Protein AF-M4YQH1-F1 (afdb_monomer)

Sequence (167 aa):
MLPDDARSCTECGHLISRKLRDDLLQEQPAEETEVRTGRTAEASIYQIFLTVSVAVCGIGLMSLFFFWIPDTTGFALLVDDSLHGPGSDLLRFAPVTVSLASAVAGTVIVSGRYRFLIIPMGLTMTVMAFFFLIELRNHYSVDPSFGAYAAFAAGIIVCLLGLSRKV

Structure (mmCIF, N/CA/C/O backbone):
data_AF-M4YQH1-F1
#
_entry.id   AF-M4YQH1-F1
#
loop_
_atom_site.group_PDB
_atom_site.id
_atom_site.type_symbol
_atom_site.label_atom_id
_atom_site.label_alt_id
_atom_site.label_comp_id
_atom_site.label_asym_id
_atom_site.label_entity_id
_atom_site.label_seq_id
_atom_site.pdbx_PDB_ins_code
_atom_site.Cartn_x
_atom_site.Cartn_y
_atom_site.Cartn_z
_atom_site.occupancy
_atom_site.B_iso_or_equiv
_atom_site.auth_seq_id
_atom_site.auth_comp_id
_atom_site.auth_asym_id
_atom_site.auth_atom_id
_atom_site.pdbx_PDB_model_num
ATOM 1 N N . MET A 1 1 ? -36.276 13.780 26.667 1.00 49.31 1 MET A N 1
ATOM 2 C CA . MET A 1 1 ? -35.662 14.696 27.649 1.00 49.31 1 MET A CA 1
ATOM 3 C C . MET A 1 1 ? -36.789 15.514 28.242 1.00 49.31 1 MET A C 1
ATOM 5 O O . MET A 1 1 ? -37.457 16.207 27.484 1.00 49.31 1 MET A O 1
ATOM 9 N N . LEU A 1 2 ? -37.088 15.336 29.531 1.00 51.88 2 LEU A N 1
ATOM 10 C CA . LEU A 1 2 ? -38.065 16.190 30.208 1.00 5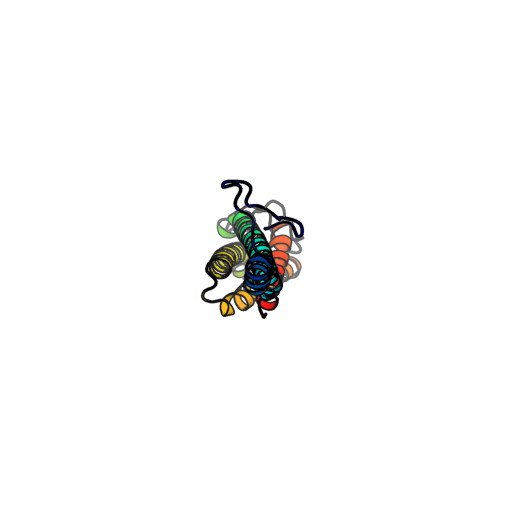1.88 2 LEU A CA 1
ATOM 11 C C . LEU A 1 2 ? -37.387 17.547 30.465 1.00 51.88 2 LEU A C 1
ATOM 13 O O . LEU A 1 2 ? -36.283 17.544 30.997 1.00 51.88 2 LEU A O 1
ATOM 17 N N . PRO A 1 3 ? -37.983 18.685 30.077 1.00 58.44 3 PRO A N 1
ATOM 18 C CA . PRO A 1 3 ? -37.454 19.990 30.456 1.00 58.44 3 PRO A CA 1
ATOM 19 C C . PRO A 1 3 ? -37.617 20.204 31.969 1.00 58.44 3 PRO A C 1
ATOM 21 O O . PRO A 1 3 ? -38.633 19.796 32.539 1.00 58.44 3 PRO A O 1
ATOM 24 N N . ASP A 1 4 ? -36.647 20.872 32.598 1.00 56.56 4 ASP A N 1
ATOM 25 C CA . ASP A 1 4 ? -36.518 21.014 34.063 1.00 56.56 4 ASP A CA 1
ATOM 26 C C . ASP A 1 4 ? -37.765 21.616 34.757 1.00 56.56 4 ASP A C 1
ATOM 28 O O . ASP A 1 4 ? -38.024 21.388 35.944 1.00 56.56 4 ASP A O 1
ATOM 32 N N . ASP A 1 5 ? -38.628 22.295 33.994 1.00 60.16 5 ASP A N 1
ATOM 33 C CA . ASP A 1 5 ? -39.851 22.943 34.473 1.00 60.16 5 ASP A CA 1
ATOM 34 C C . ASP A 1 5 ? -41.164 22.194 34.169 1.00 60.16 5 ASP A C 1
ATOM 36 O O . ASP A 1 5 ? -42.244 22.691 34.501 1.00 60.16 5 ASP A O 1
ATOM 40 N N . ALA A 1 6 ? -41.130 20.981 33.607 1.00 60.69 6 ALA A N 1
ATOM 41 C CA . ALA A 1 6 ? -42.334 20.249 33.189 1.00 60.69 6 ALA A CA 1
ATOM 42 C C . ALA A 1 6 ? -43.245 19.845 34.372 1.00 60.69 6 ALA A C 1
ATOM 44 O O . ALA A 1 6 ? -43.041 18.824 35.032 1.00 60.69 6 ALA A O 1
ATOM 45 N N . ARG A 1 7 ? -44.254 20.668 34.698 1.00 61.62 7 ARG A N 1
ATOM 46 C CA . ARG A 1 7 ? -45.225 20.422 35.794 1.00 61.62 7 ARG A CA 1
ATOM 47 C C . ARG A 1 7 ? -46.365 19.484 35.402 1.00 61.62 7 ARG A C 1
ATOM 49 O O . ARG A 1 7 ? -46.983 18.883 36.278 1.00 61.62 7 ARG A O 1
ATOM 56 N N . SER A 1 8 ? -46.628 19.341 34.112 1.00 68.25 8 SER A N 1
ATOM 57 C CA . SER A 1 8 ? -47.684 18.485 33.584 1.00 68.25 8 SER A CA 1
ATOM 58 C C . SER A 1 8 ? -47.199 17.740 32.349 1.00 68.25 8 SER A C 1
ATOM 60 O O . SER A 1 8 ? -46.415 18.272 31.562 1.00 68.25 8 SER A O 1
ATOM 62 N N . CYS A 1 9 ? -47.674 16.510 32.172 1.00 65.12 9 CYS A N 1
ATOM 63 C CA . CYS A 1 9 ? -47.456 15.767 30.937 1.00 65.12 9 CYS A CA 1
ATOM 64 C C . CYS A 1 9 ? -48.191 16.463 29.782 1.00 65.12 9 CYS A C 1
ATOM 66 O O . CYS A 1 9 ? -49.372 16.786 29.904 1.00 65.12 9 CYS A O 1
ATOM 68 N N . THR A 1 10 ? -47.507 16.692 28.663 1.00 63.31 10 THR A N 1
ATOM 69 C CA . THR A 1 10 ? -48.069 17.386 27.493 1.00 63.31 10 THR A CA 1
ATOM 70 C C . THR A 1 10 ? -49.092 16.549 26.728 1.00 63.31 10 THR A C 1
ATOM 72 O O . THR A 1 10 ? -49.939 17.120 26.053 1.00 63.31 10 THR A O 1
ATOM 75 N N . GLU A 1 11 ? -49.045 15.219 26.844 1.00 67.69 11 GLU A N 1
ATOM 76 C CA . GLU A 1 11 ? -49.972 14.321 26.138 1.00 67.69 11 GLU A CA 1
ATOM 77 C C . GLU A 1 11 ? -51.245 14.023 26.934 1.00 67.69 11 GLU A C 1
ATOM 79 O O . GLU A 1 11 ? -52.326 13.940 26.357 1.00 67.69 11 GLU A O 1
ATOM 84 N N . CYS A 1 12 ? -51.144 13.881 28.259 1.00 74.12 12 CYS A N 1
ATOM 85 C CA . CYS A 1 12 ? -52.279 13.486 29.100 1.00 74.12 12 CYS A CA 1
ATOM 86 C C . CYS A 1 12 ? -52.703 14.538 30.136 1.00 74.12 12 CYS A C 1
ATOM 88 O O . CYS A 1 12 ? -53.640 14.303 30.895 1.00 74.12 12 CYS A O 1
ATOM 90 N N . GLY A 1 13 ? -52.024 15.689 30.206 1.00 67.94 13 GLY A N 1
ATOM 91 C CA . GLY A 1 13 ? -52.360 16.791 31.117 1.00 67.94 13 GLY A CA 1
ATOM 92 C C . GLY A 1 13 ? -52.170 16.475 32.604 1.00 67.94 13 GLY A C 1
ATOM 93 O O . GLY A 1 13 ? -52.497 17.301 33.456 1.00 67.94 13 GLY A O 1
ATOM 94 N N . HIS A 1 14 ? -51.652 15.292 32.942 1.00 75.31 14 HIS A N 1
ATOM 95 C CA . HIS A 1 14 ? -51.531 14.855 34.325 1.00 75.31 14 HIS A CA 1
ATOM 96 C C . HIS A 1 14 ? -50.406 15.609 35.043 1.00 75.31 14 HIS A C 1
ATOM 98 O O . HIS A 1 14 ? -49.304 15.756 34.507 1.00 75.31 14 HIS A O 1
ATOM 104 N N . LEU A 1 15 ? -50.698 16.102 36.251 1.00 70.50 15 LEU A N 1
ATOM 105 C CA . LEU A 1 15 ? -49.744 16.816 37.099 1.00 70.50 15 LEU A CA 1
ATOM 106 C C . LEU A 1 15 ? -48.697 15.835 37.624 1.00 70.50 15 LEU A C 1
ATOM 108 O O . LEU A 1 15 ? -49.013 14.893 38.349 1.00 70.50 15 LEU A O 1
ATOM 112 N N . ILE A 1 16 ? -47.440 16.072 37.262 1.00 72.88 16 ILE A N 1
ATOM 113 C CA . ILE A 1 16 ? -46.325 15.243 37.708 1.00 72.88 16 ILE A CA 1
ATOM 114 C C . ILE A 1 16 ? -46.000 15.671 39.139 1.00 72.88 16 ILE A C 1
ATOM 116 O O . ILE A 1 16 ? -45.641 16.825 39.390 1.00 72.88 16 ILE A O 1
ATOM 120 N N . SER A 1 17 ? -46.166 14.754 40.096 1.00 73.25 17 SER A N 1
ATOM 121 C CA . SER A 1 17 ? -45.818 15.032 41.490 1.00 73.25 17 SER A CA 1
ATOM 122 C C . SER A 1 17 ? -44.315 15.313 41.609 1.00 73.25 17 SER A C 1
ATOM 124 O O . SER A 1 17 ? -43.514 14.707 40.898 1.00 73.25 17 SER A O 1
ATOM 126 N N . ARG A 1 18 ? -43.917 16.222 42.514 1.00 69.50 18 ARG A N 1
ATOM 127 C CA . ARG A 1 18 ? -42.491 16.548 42.729 1.00 69.50 18 ARG A CA 1
ATOM 128 C C . ARG A 1 18 ? -41.654 15.299 42.999 1.00 69.50 18 ARG A C 1
ATOM 130 O O . ARG A 1 18 ? -40.597 15.155 42.415 1.00 69.50 18 ARG A O 1
ATOM 137 N N . LYS A 1 19 ? -42.193 14.362 43.782 1.00 70.94 19 LYS A N 1
ATOM 138 C CA . LYS A 1 19 ? -41.522 13.106 44.116 1.00 70.94 19 LYS A CA 1
ATOM 139 C C . LYS A 1 19 ? -41.268 12.230 42.884 1.00 70.94 19 LYS A C 1
ATOM 141 O O . LYS A 1 19 ? -40.156 11.776 42.693 1.00 70.94 19 LYS A O 1
ATOM 146 N N . LEU A 1 20 ? -42.263 12.087 42.003 1.00 68.44 20 LEU A N 1
ATOM 147 C CA . LEU A 1 20 ? -42.113 11.334 40.752 1.00 68.44 20 LEU A CA 1
ATOM 148 C C . LEU A 1 20 ? -41.131 12.011 39.783 1.00 68.44 20 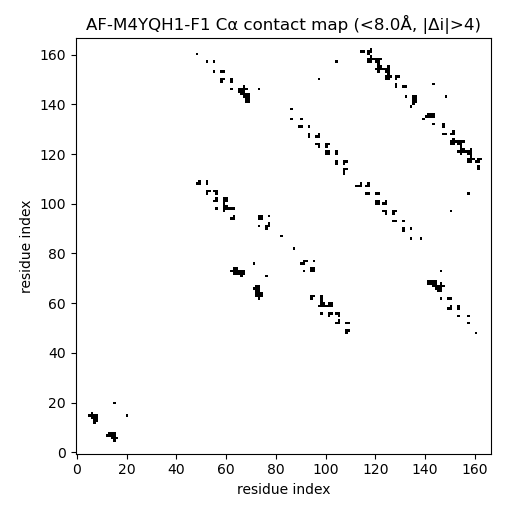LEU A C 1
ATOM 150 O O . LEU A 1 20 ? -40.439 11.333 39.036 1.00 68.44 20 LEU A O 1
ATOM 154 N N . ARG A 1 21 ? -41.068 13.348 39.781 1.00 66.94 21 ARG A N 1
ATOM 155 C CA . ARG A 1 21 ? -40.078 14.095 38.996 1.00 66.94 21 ARG A CA 1
ATOM 156 C C . ARG A 1 21 ? -38.663 13.844 39.513 1.00 66.94 21 ARG A C 1
ATOM 158 O O . ARG A 1 21 ? -37.780 13.593 38.703 1.00 66.94 21 ARG A O 1
ATOM 165 N N . ASP A 1 22 ? -38.472 13.928 40.824 1.00 66.94 22 ASP A N 1
ATOM 166 C CA . ASP A 1 22 ? -37.173 13.712 41.456 1.00 66.94 22 ASP A CA 1
ATOM 167 C C . ASP A 1 22 ? -36.715 12.258 41.246 1.00 66.94 22 ASP A C 1
ATOM 169 O O . ASP A 1 22 ? -35.577 12.044 40.841 1.00 66.94 22 ASP A O 1
ATOM 173 N N . ASP A 1 23 ? -37.626 11.285 41.375 1.00 69.62 23 ASP A N 1
ATOM 174 C CA . ASP A 1 23 ? -37.360 9.867 41.095 1.00 69.62 23 ASP A CA 1
ATOM 175 C C . ASP A 1 23 ? -36.988 9.641 39.613 1.00 69.62 23 ASP A C 1
ATOM 177 O O . ASP A 1 23 ? -36.006 8.967 39.322 1.00 69.62 23 ASP A O 1
ATOM 181 N N . LEU A 1 24 ? -37.698 10.264 38.659 1.00 64.56 24 LE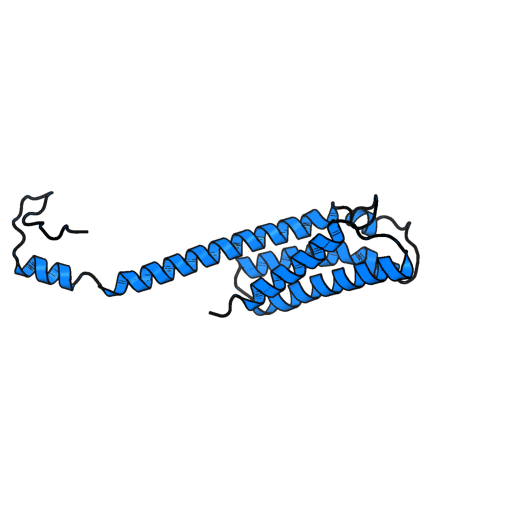U A N 1
ATOM 182 C CA . LEU A 1 24 ? -37.394 10.153 37.222 1.00 64.56 24 LEU A CA 1
ATOM 183 C C . LEU A 1 24 ? -36.086 10.846 36.823 1.00 64.56 24 LEU A C 1
ATOM 185 O O . LEU A 1 24 ? -35.406 10.371 35.918 1.00 64.56 24 LEU A O 1
ATOM 189 N N . LEU A 1 25 ? -35.741 11.969 37.460 1.00 62.25 25 LEU A N 1
ATOM 190 C CA . LEU A 1 25 ? -34.453 12.649 37.276 1.00 62.25 25 LEU A CA 1
ATOM 191 C C . LEU A 1 25 ? -33.304 11.824 37.861 1.00 62.25 25 LEU A C 1
ATOM 193 O O . LEU A 1 25 ? -32.211 11.823 37.303 1.00 62.25 25 LEU A O 1
ATOM 197 N N . GLN A 1 26 ? -33.560 11.109 38.956 1.00 59.47 26 GLN A N 1
ATOM 198 C CA . GLN A 1 26 ? -32.596 10.232 39.613 1.00 59.47 26 GLN A CA 1
ATOM 199 C C . GLN A 1 26 ? -32.431 8.886 38.883 1.00 59.47 26 GLN A C 1
ATOM 201 O O . GLN A 1 26 ? -31.340 8.320 38.895 1.00 59.47 26 GLN A O 1
ATOM 206 N N . GLU A 1 27 ? -33.475 8.401 38.203 1.00 57.81 27 GLU A N 1
ATOM 207 C CA . GLU A 1 27 ? -33.441 7.233 37.309 1.00 57.81 27 GLU A CA 1
ATOM 208 C C . GLU A 1 27 ? -32.863 7.539 35.921 1.00 57.81 27 GLU A C 1
ATOM 210 O O . GLU A 1 27 ? -32.556 6.606 35.176 1.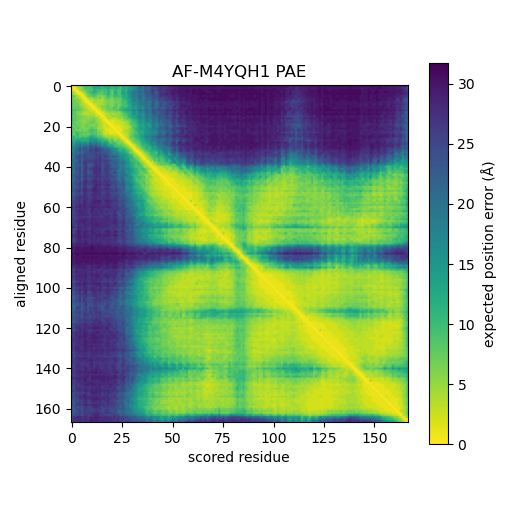00 57.81 27 GLU A O 1
ATOM 215 N N . GLN A 1 28 ? -32.675 8.812 35.548 1.00 55.31 28 GLN A N 1
ATOM 216 C CA . GLN A 1 28 ? -31.898 9.131 34.351 1.00 55.31 28 GLN A CA 1
ATOM 217 C C . GLN A 1 28 ? -30.423 8.822 34.645 1.00 55.31 28 GLN A C 1
ATOM 219 O O . GLN A 1 28 ? -29.830 9.468 35.511 1.00 55.31 28 GLN A O 1
ATOM 224 N N . PRO A 1 29 ? -29.797 7.854 33.954 1.00 48.97 29 PRO A N 1
ATOM 225 C CA . PRO A 1 29 ? -28.415 7.498 34.227 1.00 48.97 29 PRO A CA 1
ATOM 226 C C . PRO A 1 29 ? -27.510 8.686 33.883 1.00 48.97 29 PRO A C 1
ATOM 228 O O . PRO A 1 29 ? -27.240 8.964 32.716 1.00 48.97 29 PRO A O 1
ATOM 231 N N . ALA A 1 30 ? -27.000 9.377 34.905 1.00 52.69 30 ALA A N 1
ATOM 232 C CA . ALA A 1 30 ? -25.986 10.423 34.746 1.00 52.69 30 ALA A CA 1
ATOM 233 C C . ALA A 1 30 ? -24.714 9.896 34.037 1.00 52.69 30 ALA A C 1
ATOM 235 O O . ALA A 1 30 ? -23.984 10.660 33.404 1.00 52.69 30 ALA A O 1
ATOM 236 N N . GLU A 1 31 ? -24.495 8.576 34.071 1.00 47.94 31 GLU A N 1
ATOM 237 C CA . GLU A 1 31 ? -23.392 7.857 33.420 1.00 47.94 31 GLU A CA 1
ATOM 238 C C . GLU A 1 31 ? -23.554 7.654 31.901 1.00 47.94 31 GLU A C 1
ATOM 240 O O . GLU A 1 31 ? -22.584 7.308 31.222 1.00 47.94 31 GLU A O 1
ATOM 245 N N . GLU A 1 32 ? -24.729 7.894 31.305 1.00 48.19 32 GLU A N 1
ATOM 246 C CA . GLU A 1 32 ? -24.894 7.676 29.859 1.00 48.19 32 GLU A CA 1
ATOM 247 C C . GLU A 1 32 ? -24.123 8.689 29.002 1.00 48.19 32 GLU A C 1
ATOM 249 O O . GLU A 1 32 ? -23.838 8.412 27.837 1.00 48.19 32 GLU A O 1
ATOM 254 N N . THR A 1 33 ? -23.740 9.844 29.545 1.00 47.81 33 THR A N 1
ATOM 255 C CA . THR A 1 33 ? -23.080 10.896 28.758 1.00 47.81 33 THR A CA 1
ATOM 256 C C . THR A 1 33 ? -21.623 10.553 28.428 1.00 47.81 33 THR A C 1
ATOM 258 O O . THR A 1 33 ? -21.195 10.785 27.297 1.00 47.81 33 THR A O 1
ATOM 261 N N . GLU A 1 34 ? -20.877 9.928 29.346 1.00 48.22 34 GLU A N 1
ATOM 262 C CA . GLU A 1 34 ? -19.509 9.438 29.085 1.00 48.22 34 GLU A CA 1
ATOM 263 C C . GLU A 1 34 ? -19.511 8.178 28.214 1.00 48.22 34 GLU A C 1
ATOM 265 O O . GLU A 1 34 ? -18.749 8.081 27.256 1.00 48.22 34 GLU A O 1
ATOM 270 N N . VAL A 1 35 ? -20.430 7.237 28.457 1.00 49.88 35 VAL A N 1
ATOM 271 C CA . VAL A 1 35 ? -20.525 6.005 27.654 1.00 49.88 35 VAL A CA 1
ATOM 272 C C . VAL A 1 35 ? -20.977 6.308 26.220 1.00 49.88 35 VAL A C 1
ATOM 274 O O . VAL A 1 35 ? -20.526 5.667 25.267 1.00 49.88 35 VAL A O 1
ATOM 277 N N . ARG A 1 36 ? -21.842 7.311 26.025 1.00 47.19 36 ARG A N 1
ATOM 278 C CA . ARG A 1 36 ? -22.328 7.733 24.703 1.00 47.19 36 ARG A CA 1
ATOM 279 C C . ARG A 1 36 ? -21.329 8.624 23.965 1.00 47.19 36 ARG A C 1
ATOM 281 O O . ARG A 1 36 ? -21.210 8.484 22.748 1.00 47.19 36 ARG A O 1
ATOM 288 N N . THR A 1 37 ? -20.577 9.485 24.655 1.00 51.72 37 THR A N 1
ATOM 289 C CA . THR A 1 37 ? -19.454 10.220 24.035 1.00 51.72 37 THR A CA 1
ATOM 290 C C . THR A 1 37 ? -18.288 9.285 23.701 1.00 51.72 37 THR A C 1
ATOM 292 O O . THR A 1 37 ? -17.770 9.357 22.592 1.00 51.72 37 THR A O 1
ATOM 295 N N . GLY A 1 38 ? -17.968 8.315 24.564 1.00 51.22 38 GLY A N 1
ATOM 296 C CA . GLY A 1 38 ? -17.006 7.242 24.286 1.00 51.22 38 GLY A CA 1
ATOM 297 C C . GLY A 1 38 ? -17.406 6.385 23.082 1.00 51.22 38 GLY A C 1
ATOM 298 O O . GLY A 1 38 ? -16.635 6.252 22.136 1.00 51.22 38 GLY A O 1
ATOM 299 N N . ARG A 1 39 ? -18.658 5.904 23.026 1.00 55.03 39 ARG A N 1
ATOM 300 C CA . ARG A 1 39 ? -19.171 5.139 21.870 1.00 55.03 39 ARG A CA 1
ATOM 301 C C . ARG A 1 39 ? -19.209 5.939 20.568 1.00 55.03 39 ARG A C 1
ATOM 303 O O . ARG A 1 39 ? -19.019 5.362 19.500 1.00 55.03 39 ARG A O 1
ATOM 310 N N . THR A 1 40 ? -19.473 7.244 20.618 1.00 61.06 40 THR A N 1
ATOM 311 C CA . THR A 1 40 ? -19.484 8.094 19.410 1.00 61.06 40 THR A CA 1
ATOM 312 C C . THR A 1 40 ? -18.070 8.467 18.958 1.00 61.06 40 THR A C 1
ATOM 314 O O . THR A 1 40 ? -17.797 8.462 17.754 1.00 61.06 40 THR A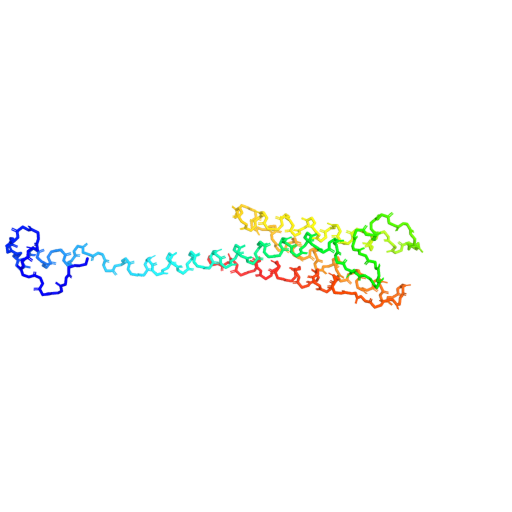 O 1
ATOM 317 N N . ALA A 1 41 ? -17.142 8.692 19.891 1.00 61.50 41 ALA A N 1
ATOM 318 C CA . ALA A 1 41 ? -15.721 8.859 19.600 1.00 61.50 41 ALA A CA 1
ATOM 319 C C . ALA A 1 41 ? -15.124 7.583 18.982 1.00 61.50 41 ALA A C 1
ATOM 321 O O . ALA A 1 41 ? -14.518 7.641 17.918 1.00 61.50 41 ALA A O 1
ATOM 322 N N . GLU A 1 42 ? -15.385 6.408 19.554 1.00 63.31 42 GLU A N 1
ATOM 323 C CA . GLU A 1 42 ? -14.949 5.127 18.984 1.00 63.31 42 GLU A CA 1
ATOM 324 C C . GLU A 1 42 ? -15.563 4.853 17.601 1.00 63.31 42 GLU A C 1
ATOM 326 O O . GLU A 1 42 ? -14.864 4.396 16.693 1.00 63.31 42 GLU A O 1
ATOM 331 N N . ALA A 1 43 ? -16.847 5.175 17.399 1.00 66.62 43 ALA A N 1
ATOM 332 C CA . ALA A 1 43 ? -17.517 5.009 16.109 1.00 66.62 43 ALA A CA 1
ATOM 333 C C . ALA A 1 43 ? -16.947 5.940 15.022 1.00 66.62 43 ALA A C 1
ATOM 335 O O . ALA A 1 43 ? -16.724 5.505 13.891 1.00 66.62 43 ALA A O 1
ATOM 336 N N . SER A 1 44 ? -16.676 7.205 15.358 1.00 69.75 44 SER A N 1
ATOM 337 C CA . SER A 1 44 ? -16.065 8.172 14.432 1.00 69.75 44 SER A CA 1
ATOM 338 C C . SER A 1 44 ? -14.617 7.812 14.093 1.00 69.75 44 SER A C 1
ATOM 340 O O . SER A 1 44 ? -14.236 7.821 12.922 1.00 69.75 44 SER A O 1
ATOM 342 N N . ILE A 1 45 ? -13.830 7.388 15.085 1.00 69.81 45 ILE A N 1
ATOM 343 C CA . ILE A 1 45 ? -12.479 6.861 14.879 1.00 69.81 45 ILE A CA 1
ATOM 344 C C . ILE A 1 45 ? -12.536 5.646 13.943 1.00 69.81 45 ILE A C 1
ATOM 346 O O . ILE A 1 45 ? -11.804 5.593 12.954 1.00 69.81 45 ILE A O 1
ATOM 350 N N . TYR A 1 46 ? -13.453 4.703 14.179 1.00 69.56 46 TYR A N 1
ATOM 351 C CA . TYR A 1 46 ? -13.643 3.542 13.307 1.00 69.56 46 TYR A CA 1
ATOM 352 C C . TYR A 1 46 ? -13.976 3.937 11.858 1.00 69.56 46 TYR A C 1
ATOM 354 O O . TYR A 1 46 ? -13.408 3.359 10.931 1.00 69.56 46 TYR A O 1
ATOM 362 N N . GLN A 1 47 ? -14.832 4.942 11.644 1.00 73.75 47 GLN A N 1
ATOM 363 C CA . GLN A 1 47 ? -15.151 5.459 10.306 1.00 73.75 47 GLN A CA 1
ATOM 364 C C . GLN A 1 47 ? -13.939 6.081 9.601 1.00 73.75 47 GLN A C 1
ATOM 366 O O . GLN A 1 47 ? -13.748 5.852 8.404 1.00 73.75 47 GLN A O 1
ATOM 371 N N . ILE A 1 48 ? -13.091 6.820 10.322 1.00 77.31 48 ILE A N 1
ATOM 372 C CA . ILE A 1 48 ? -11.848 7.378 9.770 1.00 77.31 48 ILE A CA 1
ATOM 373 C C . ILE A 1 48 ? -10.923 6.241 9.332 1.00 77.31 48 ILE A C 1
ATOM 375 O O . ILE A 1 48 ? -10.482 6.214 8.184 1.00 77.31 48 ILE A O 1
ATOM 379 N N . PHE A 1 49 ? -10.694 5.252 10.201 1.00 72.25 49 PHE A N 1
ATOM 380 C CA . PHE A 1 49 ? -9.878 4.081 9.872 1.00 72.25 49 PHE A CA 1
ATOM 381 C C . PHE A 1 49 ? -10.417 3.324 8.655 1.00 72.25 49 PHE A C 1
ATOM 383 O O . PHE A 1 49 ? -9.638 2.940 7.781 1.00 72.25 49 PHE A O 1
ATOM 390 N N . LEU A 1 50 ? -11.735 3.132 8.570 1.00 73.69 50 LEU A N 1
ATOM 391 C CA . LEU A 1 50 ? -12.385 2.492 7.429 1.00 73.69 50 LEU A CA 1
ATOM 392 C C . LEU A 1 50 ? -12.118 3.272 6.133 1.00 73.69 50 LEU A C 1
ATOM 394 O O . LEU A 1 50 ? -11.682 2.694 5.141 1.00 73.69 50 LEU A O 1
ATOM 398 N N . THR A 1 51 ? -12.316 4.590 6.165 1.00 79.94 51 THR A N 1
ATOM 399 C CA . THR A 1 51 ? -12.149 5.473 5.002 1.00 79.94 51 THR A CA 1
ATOM 400 C C . THR A 1 51 ? -10.705 5.477 4.507 1.00 79.94 51 THR A C 1
ATOM 402 O O . THR A 1 51 ? -10.460 5.295 3.315 1.00 79.94 51 THR A O 1
ATOM 405 N N . VAL A 1 52 ? -9.735 5.605 5.419 1.00 77.62 52 VAL A N 1
ATOM 406 C CA . VAL A 1 52 ? -8.306 5.557 5.075 1.00 77.62 52 VAL A CA 1
ATOM 407 C C . VAL A 1 52 ? -7.930 4.184 4.513 1.00 77.62 52 VAL A C 1
ATOM 409 O O . VAL A 1 52 ? -7.182 4.104 3.544 1.00 77.62 52 VAL A O 1
ATOM 412 N N . SER A 1 53 ? -8.488 3.099 5.051 1.00 73.06 53 SER A N 1
ATOM 413 C CA . SER A 1 53 ? -8.210 1.741 4.557 1.00 73.06 53 SER A CA 1
ATOM 414 C C . SER A 1 53 ? -8.738 1.515 3.146 1.00 73.06 53 SER A C 1
ATOM 416 O O . SER A 1 53 ? -8.037 0.947 2.313 1.00 73.06 53 SER A O 1
ATOM 418 N N . VAL A 1 54 ? -9.954 1.987 2.859 1.00 79.81 54 VAL A N 1
ATOM 419 C CA . VAL A 1 54 ? -10.534 1.936 1.511 1.00 79.81 54 VAL A CA 1
ATOM 420 C C . VAL A 1 54 ? -9.696 2.764 0.541 1.00 79.81 54 VAL A C 1
ATOM 422 O O . VAL A 1 54 ? -9.395 2.291 -0.553 1.00 79.81 54 VAL A O 1
ATOM 425 N N . ALA A 1 55 ? -9.258 3.957 0.953 1.00 80.06 55 ALA A N 1
ATOM 426 C CA . ALA A 1 55 ? -8.391 4.803 0.141 1.00 80.06 55 ALA A CA 1
ATOM 427 C C . ALA A 1 55 ? -7.045 4.126 -0.159 1.00 80.06 55 ALA A C 1
ATOM 429 O O . ALA A 1 55 ? -6.632 4.090 -1.313 1.00 80.06 55 ALA A O 1
ATOM 430 N N . VAL A 1 56 ? -6.388 3.527 0.839 1.00 78.44 56 VAL A N 1
ATOM 431 C CA . VAL A 1 56 ? -5.114 2.817 0.647 1.00 78.44 56 VAL A CA 1
ATOM 432 C C . VAL A 1 56 ? -5.280 1.578 -0.236 1.00 78.44 56 VAL A C 1
ATOM 434 O O . VAL A 1 56 ? -4.466 1.368 -1.130 1.00 78.44 56 VAL A O 1
ATOM 437 N N . CYS A 1 57 ? -6.350 0.797 -0.058 1.00 80.25 57 CYS A N 1
ATOM 438 C CA . CYS A 1 57 ? -6.703 -0.291 -0.976 1.00 80.25 57 CYS A CA 1
ATOM 439 C C . CYS A 1 57 ? -6.855 0.210 -2.413 1.00 80.25 57 CYS A C 1
ATOM 441 O O . CYS A 1 57 ? -6.292 -0.372 -3.338 1.00 80.25 57 CYS A O 1
ATOM 443 N N . GLY A 1 58 ? -7.613 1.295 -2.591 1.00 80.31 58 GLY A N 1
ATOM 444 C CA . GLY A 1 58 ? -7.834 1.915 -3.890 1.00 80.31 58 GLY A CA 1
ATOM 445 C C . GLY A 1 58 ? -6.522 2.366 -4.525 1.00 80.31 58 GLY A C 1
ATOM 446 O O . GLY A 1 58 ? -6.261 2.036 -5.675 1.00 80.31 58 GLY A O 1
ATOM 447 N N . ILE A 1 59 ? -5.660 3.039 -3.763 1.00 79.69 59 ILE A N 1
ATOM 448 C CA . ILE A 1 59 ? -4.344 3.496 -4.227 1.00 79.69 59 ILE A CA 1
ATOM 449 C C . ILE A 1 59 ? -3.447 2.307 -4.584 1.00 79.69 59 ILE A C 1
ATOM 451 O O . ILE A 1 59 ? -2.820 2.321 -5.637 1.00 79.69 59 ILE A O 1
ATOM 455 N N . GLY A 1 60 ? -3.411 1.260 -3.759 1.00 77.19 60 GLY A N 1
ATOM 456 C CA . GLY A 1 60 ? -2.618 0.059 -4.020 1.00 77.19 60 GLY A CA 1
ATOM 457 C C . GLY A 1 60 ? -3.062 -0.695 -5.273 1.00 77.19 60 GLY A C 1
ATOM 458 O O . GLY A 1 60 ? -2.225 -1.111 -6.073 1.00 77.19 60 GLY A O 1
ATOM 459 N N . LEU A 1 61 ? -4.370 -0.822 -5.504 1.00 80.56 61 LEU A N 1
ATOM 460 C CA . LEU A 1 61 ? -4.919 -1.412 -6.730 1.00 80.56 61 LEU A CA 1
ATOM 461 C C . LEU A 1 61 ? -4.646 -0.533 -7.956 1.00 80.56 61 LEU A C 1
ATOM 463 O O . LEU A 1 61 ? -4.177 -1.030 -8.977 1.00 80.56 61 LEU A O 1
ATOM 467 N N . MET A 1 62 ? -4.867 0.778 -7.839 1.00 80.44 62 MET A N 1
ATOM 468 C CA . MET A 1 62 ? -4.619 1.730 -8.925 1.00 80.44 62 MET A CA 1
ATOM 469 C C . MET A 1 62 ? -3.131 1.915 -9.225 1.00 80.44 62 MET A C 1
ATOM 471 O O . MET A 1 62 ? -2.783 2.286 -10.343 1.00 80.44 62 MET A O 1
ATOM 475 N N . SER A 1 63 ? -2.244 1.587 -8.280 1.00 79.44 63 SER A N 1
ATOM 476 C CA . SER A 1 63 ? -0.798 1.658 -8.488 1.00 79.44 63 SER A CA 1
ATOM 477 C C . SER A 1 63 ? -0.336 0.817 -9.677 1.00 79.44 63 SER A C 1
ATOM 479 O O . SER A 1 63 ? 0.573 1.245 -10.378 1.00 79.44 63 SER A O 1
ATOM 481 N N . LEU A 1 64 ? -1.001 -0.301 -9.993 1.00 80.62 64 LEU A N 1
ATOM 482 C CA . LEU A 1 64 ? -0.695 -1.105 -11.183 1.00 80.62 64 LEU A CA 1
ATOM 483 C C . LEU A 1 64 ? -0.851 -0.313 -12.488 1.00 80.62 64 LEU A C 1
ATOM 485 O O . LEU A 1 64 ? -0.138 -0.561 -13.455 1.00 80.62 64 LEU A O 1
ATOM 489 N N . PHE A 1 65 ? -1.758 0.658 -12.513 1.00 82.88 65 PHE A N 1
ATOM 490 C CA . PHE A 1 65 ? -2.034 1.476 -13.690 1.00 82.88 65 PHE A CA 1
ATOM 491 C C . PHE A 1 65 ? -1.260 2.796 -13.692 1.00 82.88 65 PHE A C 1
ATOM 493 O O . PHE A 1 65 ? -1.179 3.453 -14.727 1.00 82.88 65 PHE A O 1
ATOM 500 N N . PHE A 1 66 ? -0.670 3.189 -12.561 1.00 83.31 66 PHE A N 1
ATOM 501 C CA . PHE A 1 66 ? 0.183 4.370 -12.496 1.00 83.31 66 PHE A CA 1
ATOM 502 C C . PHE A 1 66 ? 1.565 4.104 -13.082 1.00 83.31 66 PHE A C 1
ATOM 504 O O . PHE A 1 66 ? 2.038 2.969 -13.120 1.00 83.31 66 PHE A O 1
ATOM 511 N N . PHE A 1 67 ? 2.221 5.178 -13.517 1.00 82.75 67 PHE A N 1
ATOM 512 C CA . PHE A 1 67 ? 3.618 5.151 -13.929 1.00 82.75 67 PHE A CA 1
ATOM 513 C C . PHE A 1 67 ? 4.516 4.953 -12.707 1.00 82.75 67 PHE A C 1
ATOM 515 O O . PHE A 1 67 ? 4.496 5.757 -11.768 1.00 82.75 67 PHE A O 1
ATOM 522 N N . TRP A 1 68 ? 5.292 3.870 -12.716 1.00 81.25 68 TRP A N 1
ATOM 523 C CA . TRP A 1 68 ? 6.324 3.587 -11.707 1.00 81.25 68 TRP A CA 1
ATOM 524 C C . TRP A 1 68 ? 7.698 4.063 -12.176 1.00 81.25 68 TRP A C 1
ATOM 526 O O . TRP A 1 68 ? 8.517 4.498 -11.367 1.00 81.25 68 TRP A O 1
ATOM 536 N N . ILE A 1 69 ? 7.894 4.042 -13.490 1.00 79.44 69 ILE A N 1
ATOM 537 C CA . ILE A 1 69 ? 9.067 4.488 -14.238 1.00 79.44 69 ILE A CA 1
ATOM 538 C C . ILE A 1 69 ? 8.530 5.381 -15.375 1.00 79.44 69 ILE A C 1
ATOM 540 O O . ILE A 1 69 ? 7.372 5.190 -15.767 1.00 79.44 69 ILE A O 1
ATOM 544 N N . PRO A 1 70 ? 9.301 6.352 -15.901 1.00 79.31 70 PRO A N 1
ATOM 545 C CA . PRO A 1 70 ? 8.900 7.137 -17.060 1.00 79.31 70 PRO A CA 1
ATOM 546 C C . PRO A 1 70 ? 8.315 6.251 -18.159 1.00 79.31 70 PRO A C 1
ATOM 548 O O . PRO A 1 70 ? 8.874 5.206 -18.496 1.00 79.31 70 PRO A O 1
ATOM 551 N N . ASP A 1 71 ? 7.133 6.638 -18.634 1.00 78.50 71 ASP A N 1
ATOM 552 C CA . ASP A 1 71 ? 6.382 5.988 -19.713 1.00 78.50 71 ASP A CA 1
ATOM 553 C C . ASP A 1 71 ? 5.987 4.515 -19.483 1.00 78.50 71 ASP A C 1
ATOM 555 O O . ASP A 1 71 ? 5.322 3.918 -20.328 1.00 78.50 71 ASP A O 1
ATOM 559 N N . THR A 1 72 ? 6.299 3.936 -18.316 1.00 79.38 72 THR A N 1
ATOM 560 C CA . THR A 1 72 ? 6.025 2.528 -17.996 1.00 79.38 72 THR A CA 1
ATOM 561 C C . THR A 1 72 ? 5.149 2.393 -16.750 1.00 79.38 72 THR A C 1
ATOM 563 O O . THR A 1 72 ? 5.499 2.820 -15.642 1.00 79.38 72 THR A O 1
ATOM 566 N N . THR A 1 73 ? 3.977 1.781 -16.922 1.00 83.12 73 THR A N 1
ATOM 567 C CA . THR A 1 73 ? 3.050 1.507 -15.816 1.00 83.12 73 THR A CA 1
ATOM 568 C C . THR A 1 73 ? 3.492 0.301 -14.985 1.00 83.12 73 THR A C 1
ATOM 570 O O . THR A 1 73 ? 4.280 -0.529 -15.438 1.00 83.12 73 THR A O 1
ATOM 573 N N . GLY A 1 74 ? 2.962 0.166 -13.766 1.00 75.38 74 GLY A N 1
ATOM 574 C CA . GLY A 1 74 ? 3.234 -0.993 -12.906 1.00 75.38 74 GLY A CA 1
ATOM 575 C C . GLY A 1 74 ? 2.848 -2.335 -13.544 1.00 75.38 74 GLY A C 1
ATOM 576 O O . GLY A 1 74 ? 3.532 -3.334 -13.350 1.00 75.38 74 GLY A O 1
ATOM 577 N N . PHE A 1 75 ? 1.779 -2.357 -14.341 1.00 80.69 75 PHE A N 1
ATOM 578 C CA . PHE A 1 75 ? 1.354 -3.527 -15.107 1.00 80.69 75 PHE A CA 1
ATOM 579 C C . PHE A 1 75 ? 2.275 -3.798 -16.298 1.00 80.69 75 PHE A C 1
ATOM 581 O O . PHE A 1 75 ? 2.615 -4.950 -16.552 1.00 80.69 75 PHE A O 1
ATOM 588 N N . ALA A 1 76 ? 2.721 -2.751 -17.000 1.00 78.19 76 ALA A N 1
ATOM 589 C CA . ALA A 1 76 ? 3.689 -2.903 -18.082 1.00 78.19 76 ALA A CA 1
ATOM 590 C C . ALA A 1 76 ? 5.013 -3.485 -17.563 1.00 78.19 76 ALA A C 1
ATOM 592 O O . ALA A 1 76 ? 5.554 -4.380 -18.192 1.00 78.19 76 ALA A O 1
ATOM 593 N N . LEU A 1 77 ? 5.461 -3.099 -16.363 1.00 77.75 77 LEU A N 1
ATOM 594 C CA . LEU A 1 77 ? 6.629 -3.719 -15.724 1.00 77.75 77 LEU A CA 1
ATOM 595 C C . LEU A 1 77 ? 6.482 -5.226 -15.492 1.00 77.75 77 LEU A C 1
ATOM 597 O O . LEU A 1 77 ? 7.487 -5.916 -15.426 1.00 77.75 77 LEU A O 1
ATOM 601 N N . LEU A 1 78 ? 5.263 -5.747 -15.348 1.00 76.31 78 LEU A N 1
ATOM 602 C CA . LEU A 1 78 ? 5.038 -7.178 -15.144 1.00 76.31 78 LEU A CA 1
ATOM 603 C C . LEU A 1 78 ? 5.058 -7.967 -16.459 1.00 76.31 78 LEU A C 1
ATOM 605 O O . LEU A 1 78 ? 5.476 -9.122 -16.476 1.00 76.31 78 LEU A O 1
ATOM 609 N N . VAL A 1 79 ? 4.526 -7.369 -17.524 1.00 74.62 79 VAL A N 1
ATOM 610 C CA . VAL A 1 79 ? 4.231 -8.054 -18.792 1.00 74.62 79 VAL A CA 1
ATOM 611 C C . VAL A 1 79 ? 5.318 -7.824 -19.834 1.00 74.62 79 VAL A C 1
ATOM 613 O O . VAL A 1 79 ? 5.511 -8.661 -20.712 1.00 74.62 79 VAL A O 1
ATOM 616 N N . ASP A 1 80 ? 6.010 -6.694 -19.754 1.00 67.19 80 ASP A N 1
ATOM 617 C CA . ASP A 1 80 ? 6.981 -6.293 -2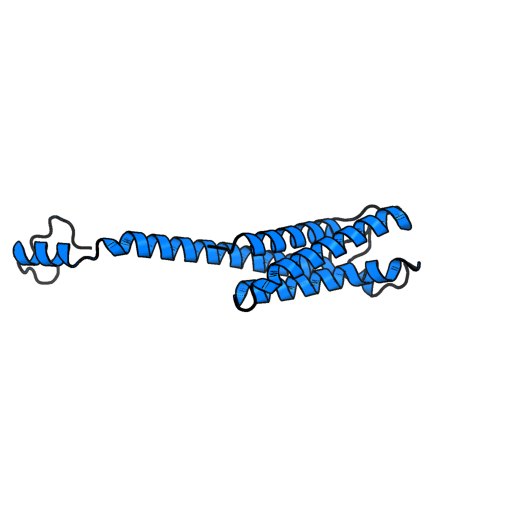0.752 1.00 67.19 80 ASP A CA 1
ATOM 618 C C . ASP A 1 80 ? 8.373 -6.789 -20.350 1.00 67.19 80 ASP A C 1
ATOM 620 O O . ASP A 1 80 ? 8.969 -6.357 -19.361 1.00 67.19 80 ASP A O 1
ATOM 624 N N . ASP A 1 81 ? 8.901 -7.728 -21.131 1.00 60.66 81 ASP A N 1
ATOM 625 C CA . ASP A 1 81 ? 10.219 -8.315 -20.900 1.00 60.66 81 ASP A CA 1
ATOM 626 C C . ASP A 1 81 ? 11.361 -7.323 -21.174 1.00 60.66 81 ASP A C 1
ATOM 628 O O . ASP A 1 81 ? 12.514 -7.620 -20.894 1.00 60.66 81 ASP A O 1
ATOM 632 N N . SER A 1 82 ? 11.085 -6.131 -21.703 1.00 54.19 82 SER A N 1
ATOM 633 C CA . SER A 1 82 ? 12.080 -5.232 -22.300 1.00 54.19 82 SER A CA 1
ATOM 634 C C . SER A 1 82 ? 13.161 -4.680 -21.346 1.00 54.19 82 SER A C 1
ATOM 636 O O . SER A 1 82 ? 14.248 -4.344 -21.820 1.00 54.19 82 SER A O 1
ATOM 638 N N . LEU A 1 83 ? 12.956 -4.667 -20.019 1.00 55.88 83 LEU A N 1
ATOM 639 C CA . LEU A 1 83 ? 14.012 -4.362 -19.036 1.00 55.88 83 LEU A CA 1
ATOM 640 C C . LEU A 1 83 ? 14.702 -5.657 -18.557 1.00 55.88 83 LEU A C 1
ATOM 642 O O . LEU A 1 83 ? 14.184 -6.358 -17.683 1.00 55.88 83 LEU A O 1
ATOM 646 N N . HIS A 1 84 ? 15.872 -5.978 -19.124 1.00 50.97 84 HIS A N 1
ATOM 647 C CA . HIS A 1 84 ? 16.677 -7.156 -18.761 1.00 50.97 84 HIS A CA 1
ATOM 648 C C . HIS A 1 84 ? 17.942 -6.792 -17.965 1.00 50.97 84 HIS A C 1
ATOM 650 O O . HIS A 1 84 ? 18.832 -6.101 -18.457 1.00 50.97 84 HIS A O 1
ATOM 656 N N . GLY A 1 85 ? 18.058 -7.374 -16.771 1.00 53.53 85 GLY A N 1
ATOM 657 C CA . GLY A 1 85 ? 19.273 -7.508 -15.962 1.00 53.53 85 GLY A CA 1
ATOM 658 C C . GLY A 1 85 ? 18.927 -8.291 -14.688 1.00 53.53 85 GLY A C 1
ATOM 659 O O . GLY A 1 85 ? 17.790 -8.208 -14.272 1.00 53.53 85 GLY A O 1
ATOM 660 N N . PRO A 1 86 ? 19.819 -9.046 -14.026 1.00 47.09 86 PRO A N 1
ATOM 661 C CA . PRO A 1 86 ? 19.468 -9.900 -12.872 1.00 47.09 86 PRO A CA 1
ATOM 662 C C . PRO A 1 86 ? 18.846 -9.179 -11.649 1.00 47.09 86 PRO A C 1
ATOM 664 O O . PRO A 1 86 ? 18.342 -9.842 -10.748 1.00 47.09 86 PRO A O 1
ATOM 667 N N . GLY A 1 87 ? 18.825 -7.839 -11.628 1.00 51.22 87 GLY A N 1
ATOM 668 C CA . GLY A 1 87 ? 18.021 -7.017 -10.707 1.00 51.22 87 GLY A CA 1
ATOM 669 C C . GLY A 1 87 ? 16.561 -6.777 -11.141 1.00 51.22 87 GLY A C 1
ATOM 670 O O . GLY A 1 87 ? 15.769 -6.213 -10.389 1.00 51.22 87 GLY A O 1
ATOM 671 N N . SER A 1 88 ? 16.172 -7.200 -12.351 1.00 60.34 88 SER A N 1
ATOM 672 C CA . SER A 1 88 ? 14.867 -6.948 -12.979 1.00 60.34 88 SER A CA 1
ATOM 673 C C . SER A 1 88 ? 13.728 -7.689 -12.300 1.00 60.34 88 SER A C 1
ATOM 675 O O . SER A 1 88 ? 12.626 -7.159 -12.236 1.00 60.34 88 SER A O 1
ATOM 677 N N . ASP A 1 89 ? 13.963 -8.882 -11.757 1.00 64.56 89 ASP A N 1
ATOM 678 C CA . ASP A 1 89 ? 12.869 -9.727 -11.269 1.00 64.56 89 ASP A CA 1
ATOM 679 C C . ASP A 1 89 ? 12.161 -9.095 -10.065 1.00 64.56 89 ASP A C 1
ATOM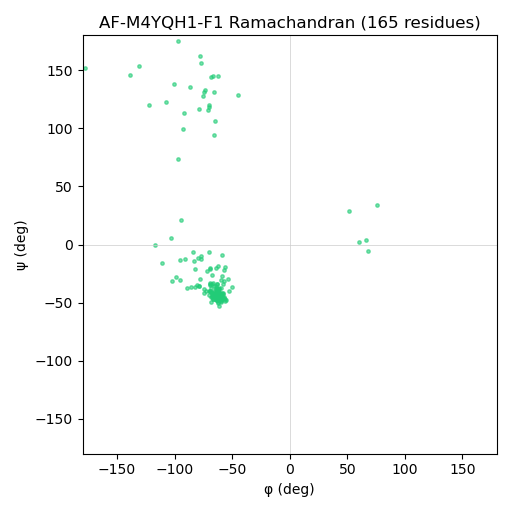 681 O O . ASP A 1 89 ? 10.933 -9.069 -10.006 1.00 64.56 89 ASP A O 1
ATOM 685 N N . LEU A 1 90 ? 12.913 -8.484 -9.142 1.00 63.81 90 LEU A N 1
ATOM 686 C CA . LEU A 1 90 ? 12.325 -7.810 -7.982 1.00 63.81 90 LEU A CA 1
ATOM 687 C C . LEU A 1 90 ? 11.539 -6.548 -8.390 1.00 63.81 90 LEU A C 1
ATOM 689 O O . LEU A 1 90 ? 10.472 -6.281 -7.833 1.00 63.81 90 LEU A O 1
ATOM 693 N N . LEU A 1 91 ? 12.031 -5.805 -9.392 1.00 68.75 91 LEU A N 1
ATOM 694 C CA . LEU A 1 91 ? 11.354 -4.627 -9.948 1.00 68.75 91 LEU A CA 1
ATOM 695 C C . LEU A 1 91 ? 10.010 -4.997 -10.595 1.00 68.75 91 LEU A C 1
ATOM 697 O O . LEU A 1 91 ? 9.027 -4.285 -10.395 1.00 68.75 91 LEU A O 1
ATOM 701 N N . ARG A 1 92 ? 9.948 -6.124 -11.317 1.00 72.94 92 ARG A N 1
ATOM 702 C CA . ARG A 1 92 ? 8.731 -6.607 -11.999 1.00 72.94 92 ARG A CA 1
ATOM 703 C C . ARG A 1 92 ? 7.612 -6.951 -11.013 1.00 72.94 92 ARG A C 1
ATOM 705 O O . ARG A 1 92 ? 6.442 -6.672 -11.272 1.00 72.94 92 ARG A O 1
ATOM 712 N N . PHE A 1 93 ? 7.957 -7.523 -9.857 1.00 78.31 93 PHE A N 1
ATOM 713 C CA . PHE A 1 93 ? 6.970 -7.944 -8.856 1.00 78.31 93 PHE A CA 1
ATOM 714 C C . PHE A 1 93 ? 6.640 -6.877 -7.804 1.00 78.31 93 PHE A C 1
ATOM 716 O O . PHE A 1 93 ? 5.642 -7.025 -7.091 1.00 78.31 93 PHE A O 1
ATOM 723 N N . ALA A 1 94 ? 7.407 -5.789 -7.695 1.00 80.88 94 ALA A N 1
ATOM 724 C CA . ALA A 1 94 ? 7.140 -4.737 -6.711 1.00 80.88 94 ALA A CA 1
ATOM 725 C C . ALA A 1 94 ? 5.726 -4.116 -6.843 1.00 80.88 94 ALA A C 1
ATOM 727 O O . ALA A 1 94 ? 5.026 -4.043 -5.830 1.00 80.88 94 ALA A O 1
ATOM 728 N N . PRO A 1 95 ? 5.216 -3.767 -8.043 1.00 82.31 95 PRO A N 1
ATOM 729 C CA . PRO A 1 95 ? 3.860 -3.230 -8.181 1.00 82.31 95 PRO A CA 1
ATOM 730 C C . PRO A 1 95 ? 2.773 -4.227 -7.764 1.00 82.31 95 PRO A C 1
ATOM 732 O O . PRO A 1 95 ? 1.814 -3.872 -7.077 1.00 82.31 95 PRO A O 1
ATOM 735 N N . VAL A 1 96 ? 2.941 -5.500 -8.131 1.00 84.12 96 VAL A N 1
ATOM 736 C CA . VAL A 1 96 ? 1.982 -6.571 -7.819 1.00 84.12 96 VAL A CA 1
ATOM 737 C C . VAL A 1 96 ? 1.954 -6.872 -6.327 1.00 84.12 96 VAL A C 1
ATOM 739 O O . VAL A 1 96 ? 0.881 -6.981 -5.736 1.00 84.12 96 VAL A O 1
ATOM 742 N N . THR A 1 97 ? 3.124 -6.980 -5.699 1.00 83.94 97 THR A N 1
ATOM 743 C CA . THR A 1 97 ? 3.235 -7.251 -4.261 1.00 83.94 97 THR A CA 1
ATOM 744 C C . THR A 1 97 ? 2.644 -6.118 -3.431 1.00 83.94 97 THR A C 1
ATOM 746 O O . THR A 1 97 ? 1.887 -6.389 -2.501 1.00 83.94 97 THR A O 1
ATOM 749 N N . VAL A 1 98 ? 2.896 -4.859 -3.801 1.00 84.94 98 VAL A N 1
ATOM 750 C CA . VAL A 1 98 ? 2.286 -3.687 -3.154 1.00 84.94 98 VAL A CA 1
ATOM 751 C C . VAL A 1 98 ? 0.768 -3.691 -3.329 1.00 84.94 98 VAL A C 1
ATOM 753 O O . VAL A 1 98 ? 0.042 -3.449 -2.362 1.00 84.94 98 VAL A O 1
ATOM 756 N N . SER A 1 99 ? 0.274 -3.998 -4.528 1.00 85.62 99 SER A N 1
ATOM 757 C CA . SER A 1 99 ? -1.162 -4.060 -4.811 1.00 85.62 99 SER A CA 1
ATOM 758 C C . SER A 1 99 ? -1.866 -5.142 -3.988 1.00 85.62 99 SER A C 1
ATOM 760 O O . SER A 1 99 ? -2.861 -4.875 -3.308 1.00 85.62 99 SER A O 1
ATOM 762 N N . LEU A 1 100 ? -1.292 -6.347 -3.964 1.00 87.31 100 LEU A N 1
ATOM 763 C CA . LEU A 1 100 ? -1.807 -7.476 -3.197 1.00 87.31 100 LEU A CA 1
ATOM 764 C C . LEU A 1 100 ? -1.763 -7.201 -1.690 1.00 87.31 100 LEU A C 1
ATOM 766 O O . LEU A 1 100 ? -2.760 -7.408 -0.998 1.00 87.31 100 LEU A O 1
ATOM 770 N N . ALA A 1 101 ? -0.639 -6.692 -1.180 1.00 86.88 101 ALA A N 1
ATOM 771 C CA . ALA A 1 101 ? -0.493 -6.341 0.229 1.00 86.88 101 ALA A CA 1
ATOM 772 C C . ALA A 1 101 ? -1.485 -5.246 0.645 1.00 86.88 101 ALA A C 1
ATOM 774 O O . ALA A 1 101 ? -2.068 -5.343 1.722 1.00 86.88 101 ALA A O 1
ATOM 775 N N . SER A 1 102 ? -1.752 -4.263 -0.222 1.00 84.44 102 SER A N 1
ATOM 776 C CA . SER A 1 102 ? -2.761 -3.224 0.024 1.00 84.44 102 SER A CA 1
ATOM 777 C C . SER A 1 102 ? -4.165 -3.814 0.123 1.00 84.44 102 SER A C 1
ATOM 779 O O . SER A 1 102 ? -4.882 -3.517 1.078 1.00 84.44 102 SER A O 1
ATOM 781 N N . ALA A 1 103 ? -4.540 -4.686 -0.820 1.00 85.31 103 ALA A N 1
ATOM 782 C CA . ALA A 1 103 ? -5.839 -5.356 -0.829 1.00 85.31 103 ALA A CA 1
ATOM 783 C C . ALA A 1 103 ? -6.049 -6.190 0.445 1.00 85.31 103 ALA A C 1
ATOM 785 O O . ALA A 1 103 ? -7.068 -6.060 1.130 1.00 85.31 103 ALA A O 1
ATOM 786 N N . VAL A 1 104 ? -5.051 -6.998 0.813 1.00 86.38 104 VAL A N 1
ATOM 787 C CA . VAL A 1 104 ? -5.091 -7.804 2.037 1.00 86.38 104 VAL A CA 1
ATOM 788 C C . VAL A 1 104 ? -5.142 -6.901 3.270 1.00 86.38 104 VAL A C 1
ATOM 790 O O . VAL A 1 104 ? -6.002 -7.104 4.127 1.00 86.38 104 VAL A O 1
ATOM 793 N N . ALA A 1 105 ? -4.310 -5.861 3.347 1.00 83.38 105 ALA A N 1
ATOM 794 C CA . ALA A 1 105 ? -4.305 -4.924 4.466 1.00 83.38 105 ALA A CA 1
ATOM 795 C C . ALA A 1 105 ? -5.680 -4.276 4.674 1.00 83.38 105 ALA A C 1
ATOM 797 O O . ALA A 1 105 ? -6.184 -4.285 5.796 1.00 83.38 105 ALA A O 1
ATOM 798 N N . GLY A 1 106 ? -6.343 -3.795 3.619 1.00 81.88 106 GLY A N 1
ATOM 799 C CA . GLY A 1 106 ? -7.679 -3.217 3.760 1.00 81.88 106 GLY A CA 1
ATOM 800 C C . GLY A 1 106 ? -8.718 -4.226 4.247 1.00 81.88 106 GLY A C 1
ATOM 801 O O . GLY A 1 106 ? -9.488 -3.908 5.154 1.00 81.88 106 GLY A O 1
ATOM 802 N N . THR A 1 107 ? -8.703 -5.466 3.743 1.00 81.44 107 THR A N 1
ATOM 803 C CA . THR A 1 107 ? -9.621 -6.510 4.245 1.00 81.44 107 THR A CA 1
ATOM 804 C C . THR A 1 107 ? -9.385 -6.830 5.722 1.00 81.44 107 THR A C 1
ATOM 806 O O . THR A 1 107 ? -10.341 -6.990 6.485 1.00 81.44 107 THR A O 1
ATOM 809 N N . VAL A 1 108 ? -8.127 -6.858 6.166 1.00 84.19 108 VAL A N 1
ATOM 810 C CA . VAL A 1 108 ? -7.759 -7.087 7.570 1.00 84.19 108 VAL A CA 1
ATOM 811 C C . VAL A 1 108 ? -8.183 -5.907 8.449 1.00 84.19 108 VAL A C 1
ATOM 813 O O . VAL A 1 108 ? -8.719 -6.109 9.542 1.00 84.19 108 VAL A O 1
ATOM 816 N N . ILE A 1 109 ? -8.011 -4.666 7.983 1.00 80.06 109 ILE A N 1
ATOM 817 C CA . ILE A 1 109 ? -8.390 -3.480 8.762 1.00 80.06 109 ILE A CA 1
ATOM 818 C C . ILE A 1 109 ? -9.914 -3.391 8.936 1.00 80.06 109 ILE A C 1
ATOM 820 O O . ILE A 1 109 ? -10.375 -3.105 10.050 1.00 80.06 109 ILE A O 1
ATOM 824 N N . VAL A 1 110 ? -10.679 -3.675 7.873 1.00 77.88 110 VAL A N 1
ATOM 825 C CA . VAL A 1 110 ? -12.153 -3.671 7.876 1.00 77.88 110 VAL A CA 1
ATOM 826 C C . VAL A 1 110 ? -12.705 -4.817 8.723 1.00 77.88 110 VAL A C 1
ATOM 828 O O . VAL A 1 110 ? -13.536 -4.587 9.601 1.00 77.88 110 VAL A O 1
ATOM 831 N N . SER A 1 111 ? -12.221 -6.044 8.503 1.00 78.69 111 SER A N 1
ATOM 832 C CA . SER A 1 111 ? -12.705 -7.227 9.227 1.00 78.69 111 SER A CA 1
ATOM 833 C C . SER A 1 111 ? -12.348 -7.203 10.713 1.00 78.69 111 SER A C 1
ATOM 835 O O . SER A 1 111 ? -13.031 -7.828 11.523 1.00 78.69 111 SER A O 1
ATOM 837 N N . GLY A 1 112 ? -11.267 -6.514 11.094 1.00 73.38 112 GLY A N 1
ATOM 838 C CA . GLY A 1 112 ? -10.819 -6.384 12.480 1.00 73.38 112 GLY A CA 1
ATOM 839 C C . GLY A 1 112 ? -10.309 -7.686 13.114 1.00 73.38 112 GLY A C 1
ATOM 840 O O . GLY A 1 112 ? -9.788 -7.635 14.230 1.00 73.38 112 GLY A O 1
ATOM 841 N N . ARG A 1 113 ? -10.415 -8.823 12.412 1.00 70.75 113 ARG A N 1
ATOM 842 C CA . ARG A 1 113 ? -9.786 -10.113 12.715 1.00 70.75 113 ARG A CA 1
ATOM 843 C C . ARG A 1 113 ? -8.390 -10.086 12.084 1.00 70.75 113 ARG A C 1
ATOM 845 O O . ARG A 1 113 ? -8.244 -9.639 10.959 1.00 70.75 113 ARG A O 1
ATOM 852 N N . TYR A 1 114 ? -7.355 -10.528 12.796 1.00 79.69 114 TYR A N 1
ATOM 853 C CA . TYR A 1 114 ? -5.948 -10.520 12.332 1.00 79.69 114 TYR A CA 1
ATOM 854 C C . TYR A 1 114 ? -5.221 -9.163 12.328 1.00 79.69 114 TYR A C 1
ATOM 856 O O . TYR A 1 114 ? -4.320 -8.932 11.527 1.00 79.69 114 TYR A O 1
ATOM 864 N N . ARG A 1 115 ? -5.521 -8.281 13.289 1.00 73.19 115 ARG A N 1
ATOM 865 C CA . ARG A 1 115 ? -4.854 -6.966 13.430 1.00 73.19 115 ARG A CA 1
ATOM 866 C C . ARG A 1 115 ? -3.322 -7.030 13.496 1.00 73.19 115 ARG A C 1
ATOM 868 O O . ARG A 1 115 ? -2.657 -6.105 13.044 1.00 73.19 115 ARG A O 1
ATOM 875 N N . PHE A 1 116 ? -2.763 -8.123 14.016 1.00 79.94 116 PHE A N 1
ATOM 876 C CA . PHE A 1 116 ? -1.313 -8.334 14.071 1.00 79.94 116 PHE A CA 1
ATOM 877 C C . PHE A 1 116 ? -0.651 -8.397 12.681 1.00 79.94 116 PHE A C 1
ATOM 879 O O . PHE A 1 116 ? 0.553 -8.186 12.588 1.00 79.94 116 PHE A O 1
ATOM 886 N N . LEU A 1 117 ? -1.417 -8.642 11.609 1.00 83.06 117 LEU A N 1
ATOM 887 C CA . LEU A 1 117 ? -0.922 -8.680 10.229 1.00 83.06 117 LEU A CA 1
ATOM 888 C C . LEU A 1 117 ? -0.808 -7.297 9.572 1.00 83.06 117 LEU A C 1
ATOM 890 O O . LEU A 1 117 ? -0.147 -7.173 8.547 1.00 83.06 117 LEU A O 1
ATOM 894 N N . ILE A 1 118 ? -1.408 -6.248 10.144 1.00 83.50 118 ILE A N 1
ATOM 895 C CA . ILE A 1 118 ? -1.426 -4.911 9.523 1.00 83.50 118 ILE A CA 1
ATOM 896 C C . ILE A 1 118 ? -0.006 -4.330 9.443 1.00 83.50 118 ILE A C 1
ATOM 898 O O . ILE A 1 118 ? 0.423 -3.874 8.388 1.00 83.50 118 ILE A O 1
ATOM 902 N N . ILE A 1 119 ? 0.745 -4.402 10.545 1.00 84.00 119 ILE A N 1
ATOM 903 C CA . ILE A 1 119 ? 2.125 -3.902 10.625 1.00 84.00 119 ILE A CA 1
ATOM 904 C C . ILE A 1 119 ? 3.063 -4.628 9.645 1.00 84.00 119 ILE A C 1
ATOM 906 O O . ILE A 1 119 ? 3.721 -3.940 8.866 1.00 84.00 119 ILE A O 1
ATOM 910 N N . PRO A 1 120 ? 3.147 -5.977 9.619 1.00 85.50 120 PRO A N 1
ATOM 911 C CA . PRO A 1 120 ? 4.023 -6.653 8.668 1.00 85.50 120 PRO A CA 1
ATOM 912 C C . PRO A 1 120 ? 3.612 -6.389 7.215 1.00 85.50 120 PRO A C 1
ATOM 914 O O . PRO A 1 120 ? 4.496 -6.220 6.383 1.00 85.50 120 PRO A O 1
ATOM 917 N N . MET A 1 121 ? 2.316 -6.252 6.902 1.00 85.81 121 MET A N 1
ATOM 918 C CA . MET A 1 121 ? 1.873 -5.877 5.551 1.00 85.81 121 MET A CA 1
ATOM 919 C C . MET A 1 121 ? 2.380 -4.486 5.147 1.00 85.81 121 MET A C 1
ATOM 921 O O . MET A 1 121 ? 3.029 -4.355 4.110 1.00 85.81 121 MET A O 1
ATOM 925 N N . GLY A 1 122 ? 2.191 -3.464 5.988 1.00 85.62 122 GLY A N 1
ATOM 926 C CA . GLY A 1 122 ? 2.723 -2.124 5.710 1.00 85.62 122 GLY A CA 1
ATOM 927 C C . GLY A 1 122 ? 4.251 -2.104 5.577 1.00 85.62 122 GLY A C 1
ATOM 928 O O . GLY A 1 122 ? 4.801 -1.430 4.702 1.00 85.62 122 GLY A O 1
ATOM 929 N N . LEU A 1 123 ? 4.948 -2.906 6.387 1.00 87.81 123 LEU A N 1
ATOM 930 C CA . LEU A 1 123 ? 6.404 -3.010 6.349 1.00 87.81 123 LEU A CA 1
ATOM 931 C C . LEU A 1 123 ? 6.871 -3.659 5.044 1.00 87.81 123 LEU A C 1
ATOM 933 O O . LEU A 1 123 ? 7.767 -3.125 4.398 1.00 87.81 123 LEU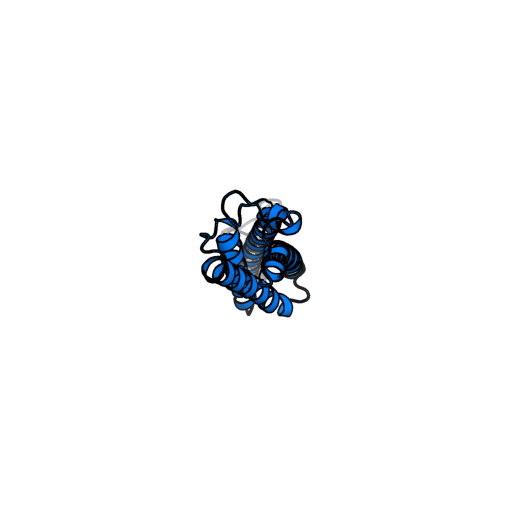 A O 1
ATOM 937 N N . THR A 1 124 ? 6.227 -4.743 4.602 1.00 87.31 124 THR A N 1
ATOM 938 C CA . THR A 1 124 ? 6.551 -5.383 3.315 1.00 87.31 124 THR A CA 1
ATOM 939 C C . THR A 1 124 ? 6.350 -4.440 2.131 1.00 87.31 124 THR A C 1
ATOM 941 O O . THR A 1 124 ? 7.228 -4.362 1.277 1.00 87.31 124 THR A O 1
ATOM 944 N N . MET A 1 125 ? 5.265 -3.655 2.115 1.00 86.75 125 MET A N 1
ATOM 945 C CA . MET A 1 125 ? 5.024 -2.644 1.079 1.00 86.75 125 MET A CA 1
ATOM 946 C C . MET A 1 125 ? 6.122 -1.579 1.057 1.00 86.75 125 MET A C 1
ATOM 948 O O . MET A 1 125 ? 6.657 -1.255 -0.001 1.00 86.75 125 MET A O 1
ATOM 952 N N . THR A 1 126 ? 6.479 -1.059 2.233 1.00 87.75 126 THR A N 1
ATOM 953 C CA . THR A 1 126 ? 7.489 -0.000 2.375 1.00 87.75 126 THR A CA 1
ATOM 954 C C . THR A 1 126 ? 8.869 -0.496 1.951 1.00 87.75 126 THR A C 1
ATOM 956 O O . THR A 1 126 ? 9.569 0.185 1.208 1.00 87.75 126 THR A O 1
ATOM 959 N N . VAL A 1 127 ? 9.250 -1.699 2.391 1.00 88.06 127 VAL A N 1
ATOM 960 C CA . VAL A 1 127 ? 10.539 -2.318 2.067 1.00 88.06 127 VAL A CA 1
ATOM 961 C C . VAL A 1 127 ? 10.633 -2.629 0.576 1.00 88.06 127 VAL A C 1
ATOM 963 O O . VAL A 1 127 ? 11.641 -2.292 -0.038 1.00 88.06 127 VAL A O 1
ATOM 966 N N . MET A 1 128 ? 9.586 -3.195 -0.031 1.00 84.19 128 MET A N 1
ATOM 967 C CA . MET A 1 128 ? 9.576 -3.466 -1.472 1.00 84.19 128 MET A CA 1
ATOM 968 C C . MET A 1 128 ? 9.658 -2.184 -2.299 1.00 84.19 128 MET A C 1
ATOM 970 O O . MET A 1 128 ? 10.465 -2.113 -3.222 1.00 84.19 128 MET A O 1
ATOM 974 N N . ALA A 1 129 ? 8.895 -1.147 -1.941 1.00 84.44 129 ALA A N 1
ATOM 975 C CA . ALA A 1 129 ? 8.990 0.147 -2.609 1.00 84.44 129 ALA A CA 1
ATOM 976 C C . ALA A 1 129 ? 10.383 0.780 -2.429 1.00 84.44 129 ALA A C 1
ATOM 978 O O . ALA A 1 129 ? 10.926 1.354 -3.365 1.00 84.44 129 ALA A O 1
ATOM 979 N N . PHE A 1 130 ? 11.004 0.639 -1.258 1.00 85.38 130 PHE A N 1
ATOM 980 C CA . PHE A 1 130 ? 12.348 1.156 -1.006 1.00 85.38 130 PHE A CA 1
ATOM 981 C C . PHE A 1 130 ? 13.425 0.438 -1.828 1.00 85.38 130 PHE A C 1
ATOM 983 O O . PHE A 1 130 ? 14.246 1.098 -2.463 1.00 85.38 130 PHE A O 1
ATOM 990 N N . PHE A 1 131 ? 13.401 -0.898 -1.870 1.00 83.56 131 PHE A N 1
ATOM 991 C CA . PHE A 1 131 ? 14.308 -1.667 -2.725 1.00 83.56 131 PHE A CA 1
ATOM 992 C C . PHE A 1 131 ? 14.096 -1.339 -4.203 1.00 83.56 131 PHE A C 1
ATOM 994 O O . PHE A 1 131 ? 15.073 -1.140 -4.914 1.00 83.56 131 PHE A O 1
ATOM 1001 N N . PHE A 1 132 ? 12.845 -1.183 -4.641 1.00 83.31 132 PHE A N 1
ATOM 1002 C CA . PHE A 1 132 ? 12.514 -0.740 -5.996 1.00 83.31 132 PHE A CA 1
ATOM 1003 C C . PHE A 1 132 ? 13.165 0.611 -6.337 1.00 83.31 132 PHE A C 1
ATOM 1005 O O . PHE A 1 132 ? 13.790 0.748 -7.386 1.00 83.31 132 PHE A O 1
ATOM 1012 N N . LEU A 1 133 ? 13.073 1.596 -5.435 1.00 83.69 133 LEU A N 1
ATOM 1013 C CA . LEU A 1 133 ? 13.689 2.917 -5.609 1.00 83.69 133 LEU A CA 1
ATOM 1014 C C . LEU A 1 133 ? 15.225 2.847 -5.667 1.00 83.69 133 LEU A C 1
ATOM 1016 O O . LEU A 1 133 ? 15.838 3.534 -6.484 1.00 83.69 133 LEU A O 1
ATOM 1020 N N . ILE A 1 134 ? 15.845 2.024 -4.815 1.00 82.81 134 ILE A N 1
ATOM 1021 C CA . ILE A 1 134 ? 17.299 1.807 -4.817 1.00 82.81 134 ILE A CA 1
ATOM 1022 C C . ILE A 1 134 ? 17.745 1.171 -6.132 1.00 82.81 134 ILE A C 1
ATOM 1024 O O . ILE A 1 134 ? 18.706 1.640 -6.740 1.00 82.81 134 ILE A O 1
ATOM 1028 N N . GLU A 1 135 ? 17.049 0.128 -6.574 1.00 80.00 135 GLU A N 1
ATOM 1029 C CA . GLU A 1 135 ? 17.405 -0.627 -7.771 1.00 80.00 135 GLU A CA 1
ATOM 1030 C C . GLU A 1 135 ? 17.301 0.249 -9.025 1.00 80.00 135 GLU A C 1
ATOM 1032 O O . GLU A 1 135 ? 18.218 0.292 -9.845 1.00 80.00 135 GLU A O 1
ATOM 1037 N N . LEU A 1 136 ? 16.232 1.044 -9.126 1.00 78.69 136 LEU A N 1
ATOM 1038 C CA . LEU A 1 136 ? 16.056 2.051 -10.173 1.00 78.69 136 LEU A CA 1
ATOM 1039 C C . LEU A 1 136 ? 17.221 3.034 -10.243 1.00 78.69 136 LEU A C 1
ATOM 1041 O O . LEU A 1 136 ? 17.758 3.298 -11.323 1.00 78.69 136 LEU A O 1
ATOM 1045 N N . ARG A 1 137 ? 17.623 3.559 -9.081 1.00 79.88 137 ARG A N 1
ATOM 1046 C CA . ARG A 1 137 ? 18.680 4.563 -8.990 1.00 79.88 137 ARG A CA 1
ATOM 1047 C C . ARG A 1 137 ? 20.054 3.980 -9.304 1.00 79.88 137 ARG A C 1
ATOM 1049 O O . ARG A 1 137 ? 20.824 4.625 -10.008 1.00 79.88 137 ARG A O 1
ATOM 1056 N N . ASN A 1 138 ? 20.357 2.794 -8.785 1.00 79.50 138 ASN A N 1
ATOM 1057 C CA . ASN A 1 138 ? 21.694 2.207 -8.852 1.00 79.50 138 ASN A CA 1
ATOM 1058 C C . ASN A 1 138 ? 21.952 1.435 -10.149 1.00 79.50 138 ASN A C 1
ATOM 1060 O O . ASN A 1 138 ? 23.072 1.478 -10.653 1.00 79.50 138 ASN A O 1
ATOM 1064 N N . HIS A 1 139 ? 20.948 0.738 -10.687 1.00 73.19 139 HIS A N 1
ATOM 1065 C CA . HIS A 1 139 ? 21.128 -0.138 -11.848 1.00 73.19 139 HIS A CA 1
ATOM 1066 C C . HIS A 1 139 ? 20.629 0.462 -13.160 1.00 73.19 139 HIS A C 1
ATOM 1068 O O . HIS A 1 139 ? 21.227 0.196 -14.200 1.00 73.19 139 HIS A O 1
ATOM 1074 N N . TYR A 1 140 ? 19.589 1.296 -13.125 1.00 71.06 140 TYR A N 1
ATOM 1075 C CA . TYR A 1 140 ? 18.974 1.830 -14.344 1.00 71.06 140 TYR A CA 1
ATOM 1076 C C . TYR A 1 140 ? 19.215 3.333 -14.532 1.00 71.06 140 TYR A C 1
ATOM 1078 O O . TYR A 1 140 ? 19.064 3.832 -15.642 1.00 71.06 140 TYR A O 1
ATOM 1086 N N . SER A 1 141 ? 19.647 4.055 -13.487 1.00 78.06 141 SER A N 1
ATOM 1087 C CA . SER A 1 141 ? 19.797 5.524 -13.497 1.00 78.06 141 SER A CA 1
ATOM 1088 C C . SER A 1 141 ? 18.532 6.251 -13.971 1.00 78.06 141 SER A C 1
ATOM 1090 O O . SER A 1 141 ? 18.608 7.339 -14.539 1.00 78.06 141 SER A O 1
ATOM 1092 N N . VAL A 1 142 ? 17.368 5.639 -13.746 1.00 77.12 142 VAL A N 1
ATOM 1093 C CA . VAL A 1 142 ? 16.073 6.200 -14.122 1.00 77.12 142 VAL A CA 1
ATOM 1094 C C . VAL A 1 142 ? 15.421 6.810 -12.892 1.00 77.12 142 VAL A C 1
ATOM 1096 O O . VAL A 1 142 ? 15.457 6.234 -11.801 1.00 77.12 142 VAL A O 1
ATOM 1099 N N . ASP A 1 143 ? 14.819 7.983 -13.067 1.00 80.00 143 ASP A N 1
ATOM 1100 C CA . ASP A 1 143 ? 14.112 8.647 -11.984 1.00 80.00 143 ASP A CA 1
ATOM 1101 C C . ASP A 1 143 ? 12.766 7.954 -11.706 1.00 80.00 143 ASP A C 1
ATOM 1103 O O . ASP A 1 143 ? 11.994 7.683 -12.630 1.00 80.00 143 ASP A O 1
ATOM 1107 N N . PRO A 1 144 ? 12.456 7.650 -10.437 1.00 79.75 144 PRO A N 1
ATOM 1108 C CA . PRO A 1 144 ? 11.195 7.025 -10.068 1.00 79.75 144 PRO A CA 1
ATOM 1109 C C . PRO A 1 144 ? 10.012 7.965 -10.317 1.00 79.75 144 PRO A C 1
ATOM 1111 O O . PRO A 1 144 ? 10.090 9.177 -10.117 1.00 79.75 144 PRO A O 1
ATOM 1114 N N . SER A 1 145 ? 8.882 7.387 -10.717 1.00 82.12 145 SER A N 1
ATOM 1115 C CA . SER A 1 145 ? 7.642 8.129 -10.960 1.00 82.12 145 SER A CA 1
ATOM 1116 C C . SER A 1 145 ? 6.690 8.085 -9.761 1.00 82.12 145 SER A C 1
ATOM 1118 O O . SER A 1 145 ? 6.926 7.406 -8.758 1.00 82.12 145 SER A O 1
ATOM 1120 N N . PHE A 1 146 ? 5.580 8.822 -9.865 1.00 79.56 146 PHE A N 1
ATOM 1121 C CA . PHE A 1 146 ? 4.576 8.971 -8.807 1.00 79.56 146 PHE A CA 1
ATOM 1122 C C . PHE A 1 146 ? 4.106 7.637 -8.201 1.00 79.56 146 PHE A C 1
ATOM 1124 O O . PHE A 1 146 ? 3.908 7.562 -6.990 1.00 79.56 146 PHE A O 1
ATOM 1131 N N . GLY A 1 147 ? 3.979 6.573 -9.006 1.00 75.31 147 GLY A N 1
ATOM 1132 C CA . GLY A 1 147 ? 3.540 5.254 -8.541 1.00 75.31 147 GLY A CA 1
ATOM 1133 C C . GLY A 1 147 ? 4.430 4.658 -7.445 1.00 75.31 147 GLY A C 1
ATOM 1134 O O . GLY A 1 147 ? 3.911 4.166 -6.444 1.00 75.31 147 GLY A O 1
ATOM 1135 N N . ALA A 1 148 ? 5.756 4.782 -7.572 1.00 78.50 148 ALA A N 1
ATOM 1136 C CA . ALA A 1 148 ? 6.705 4.247 -6.594 1.00 78.50 148 ALA A CA 1
ATOM 1137 C C . ALA A 1 148 ? 6.652 5.014 -5.257 1.00 78.50 148 ALA A C 1
ATOM 1139 O O . ALA A 1 148 ? 6.662 4.414 -4.180 1.00 78.50 148 ALA A O 1
ATOM 1140 N N . TYR A 1 149 ? 6.520 6.343 -5.313 1.00 83.25 149 TYR A N 1
ATOM 1141 C CA . TYR A 1 149 ? 6.366 7.175 -4.117 1.00 83.25 149 TYR A CA 1
ATOM 1142 C C . TYR A 1 149 ? 5.017 6.964 -3.426 1.00 83.25 149 TYR A C 1
ATOM 1144 O O . TYR A 1 149 ? 4.958 6.899 -2.197 1.00 83.25 149 TYR A O 1
ATOM 1152 N N . ALA A 1 150 ? 3.939 6.815 -4.198 1.00 81.88 150 ALA A N 1
ATOM 1153 C CA . ALA A 1 150 ? 2.615 6.514 -3.668 1.00 81.88 150 ALA A CA 1
ATOM 1154 C C . ALA A 1 150 ? 2.591 5.152 -2.957 1.00 81.88 150 ALA A C 1
ATOM 1156 O O . ALA A 1 150 ? 2.031 5.044 -1.867 1.00 81.88 150 ALA A O 1
ATOM 1157 N N . ALA A 1 151 ? 3.252 4.136 -3.523 1.00 83.12 151 ALA A N 1
ATOM 1158 C CA . ALA A 1 151 ? 3.416 2.823 -2.903 1.00 83.12 151 ALA A CA 1
ATOM 1159 C C . ALA A 1 151 ? 4.177 2.893 -1.569 1.00 83.12 151 ALA A C 1
ATOM 1161 O O . ALA A 1 151 ? 3.741 2.318 -0.568 1.00 83.12 151 ALA A O 1
ATOM 1162 N N . PHE A 1 152 ? 5.280 3.645 -1.536 1.00 85.81 152 PHE A N 1
ATOM 1163 C CA . PHE A 1 152 ? 6.067 3.858 -0.322 1.00 85.81 152 PHE A CA 1
ATOM 1164 C C . PHE A 1 152 ? 5.253 4.573 0.769 1.00 85.81 152 PHE A C 1
ATOM 1166 O O . PHE A 1 152 ? 5.191 4.111 1.909 1.00 85.81 152 PHE A O 1
ATOM 1173 N N . ALA A 1 153 ? 4.561 5.660 0.413 1.00 86.69 153 ALA A N 1
ATOM 1174 C CA . ALA A 1 153 ? 3.700 6.399 1.334 1.00 86.69 153 ALA A CA 1
ATOM 1175 C C . ALA A 1 153 ? 2.532 5.541 1.849 1.00 86.69 153 ALA A C 1
ATOM 1177 O O . ALA A 1 153 ? 2.234 5.558 3.044 1.00 86.69 153 ALA A O 1
ATOM 1178 N N . ALA A 1 154 ? 1.905 4.746 0.976 1.00 84.75 154 ALA A N 1
ATOM 1179 C CA . ALA A 1 154 ? 0.841 3.821 1.349 1.00 84.75 154 ALA A CA 1
ATOM 1180 C C . ALA A 1 154 ? 1.324 2.788 2.379 1.00 84.75 154 ALA A C 1
ATOM 1182 O O . ALA A 1 154 ? 0.643 2.569 3.380 1.00 84.75 154 ALA A O 1
ATOM 1183 N N . GLY A 1 155 ? 2.517 2.212 2.193 1.00 85.19 155 GLY A N 1
ATOM 1184 C CA . GLY A 1 155 ? 3.114 1.282 3.156 1.00 85.19 155 GLY A CA 1
ATOM 1185 C C . GLY A 1 155 ? 3.313 1.902 4.544 1.00 85.19 155 GLY A C 1
ATOM 1186 O O . GLY A 1 155 ? 2.925 1.303 5.552 1.00 85.19 155 GLY A O 1
ATOM 1187 N N . ILE A 1 156 ? 3.821 3.138 4.603 1.00 87.50 156 ILE A N 1
ATOM 1188 C CA . ILE A 1 156 ? 3.986 3.882 5.863 1.00 87.50 156 ILE A CA 1
ATOM 1189 C C . ILE A 1 156 ? 2.633 4.128 6.532 1.00 87.50 156 ILE A C 1
ATOM 1191 O O . ILE A 1 156 ? 2.495 3.896 7.733 1.00 87.50 156 ILE A O 1
ATOM 1195 N N . ILE A 1 157 ? 1.623 4.558 5.771 1.00 86.44 157 ILE A N 1
ATOM 1196 C CA . ILE A 1 157 ? 0.276 4.793 6.304 1.00 86.44 157 ILE A CA 1
ATOM 1197 C C . ILE A 1 157 ? -0.278 3.502 6.912 1.00 86.44 157 ILE A C 1
ATOM 1199 O O . ILE A 1 157 ? -0.742 3.527 8.047 1.00 86.44 157 ILE A O 1
ATOM 1203 N N . VAL A 1 158 ? -0.161 2.358 6.231 1.00 84.50 158 VAL A N 1
ATOM 1204 C CA . VAL A 1 158 ? -0.612 1.059 6.766 1.00 84.50 158 VAL A CA 1
ATOM 1205 C C . VAL A 1 158 ? 0.107 0.706 8.070 1.00 84.50 158 VAL A C 1
ATOM 1207 O O . VAL A 1 158 ? -0.543 0.295 9.033 1.00 84.50 158 VAL A O 1
ATOM 1210 N N . CYS A 1 159 ? 1.422 0.923 8.151 1.00 85.88 159 CYS A N 1
ATOM 1211 C CA . CYS A 1 159 ? 2.180 0.741 9.392 1.00 85.88 159 CYS A CA 1
ATOM 1212 C C . CYS A 1 159 ? 1.649 1.626 10.529 1.00 85.88 159 CYS A C 1
ATOM 1214 O O . CYS A 1 159 ? 1.422 1.137 11.638 1.00 85.88 159 CYS A O 1
ATOM 1216 N N . LEU A 1 160 ? 1.409 2.912 10.259 1.00 85.38 160 LEU A N 1
ATOM 1217 C CA . LEU A 1 160 ? 0.875 3.857 11.242 1.00 85.38 160 LEU A CA 1
ATOM 1218 C C . LEU A 1 160 ? -0.542 3.475 11.694 1.00 85.38 160 LEU A C 1
ATOM 1220 O O . LEU A 1 160 ? -0.853 3.568 12.883 1.00 85.38 160 LEU A O 1
ATOM 1224 N N . LEU A 1 161 ? -1.388 2.978 10.786 1.00 81.62 161 LEU A N 1
ATOM 1225 C CA . LEU A 1 161 ? -2.713 2.451 11.130 1.00 81.62 161 LEU A CA 1
ATOM 1226 C C . LEU A 1 161 ? -2.615 1.206 12.024 1.00 81.62 161 LEU A C 1
ATOM 1228 O O . LEU A 1 161 ? -3.423 1.030 12.935 1.00 81.62 161 LEU A O 1
ATOM 1232 N N . GLY A 1 162 ? -1.608 0.359 11.802 1.00 79.06 162 GLY A N 1
ATOM 1233 C CA . GLY A 1 162 ? -1.319 -0.787 12.663 1.00 79.06 162 GLY A CA 1
ATOM 1234 C C . GLY A 1 162 ? -0.867 -0.391 14.074 1.00 79.06 162 GLY A C 1
ATOM 1235 O O . GLY A 1 162 ? -1.231 -1.060 15.041 1.00 79.06 162 GLY A O 1
ATOM 1236 N N . LEU A 1 163 ? -0.111 0.705 14.208 1.00 79.75 163 LEU A N 1
ATOM 1237 C CA . LEU A 1 163 ? 0.394 1.211 15.493 1.00 79.75 163 LEU A CA 1
ATOM 1238 C C . LEU A 1 163 ? -0.656 1.992 16.298 1.00 79.75 163 LEU A C 1
ATOM 1240 O O . LEU A 1 163 ? -0.682 1.900 17.522 1.00 79.75 163 LEU A O 1
ATOM 1244 N N . SER A 1 164 ? -1.530 2.738 15.622 1.00 72.38 164 SER A N 1
ATOM 1245 C CA . SER A 1 164 ? -2.510 3.644 16.247 1.00 72.38 164 SER A CA 1
ATOM 1246 C C . SER A 1 164 ? -3.730 2.947 16.861 1.00 72.38 164 SER A C 1
ATOM 1248 O O . SER A 1 164 ? -4.484 3.577 17.594 1.00 72.38 164 SER A O 1
ATOM 1250 N N . ARG A 1 165 ? -3.926 1.643 16.623 1.00 61.72 165 ARG A N 1
ATOM 1251 C CA . ARG A 1 165 ? -5.100 0.883 17.097 1.00 61.72 165 ARG A CA 1
ATOM 1252 C C . ARG A 1 165 ? -4.896 0.147 18.435 1.00 61.72 165 ARG A C 1
ATOM 1254 O O . ARG A 1 165 ? -5.618 -0.812 18.709 1.00 61.72 165 ARG A O 1
ATOM 1261 N N . LYS A 1 166 ? -3.914 0.566 19.246 1.00 48.25 166 LYS A N 1
ATOM 1262 C CA . LYS A 1 166 ? -3.732 0.142 20.648 1.00 48.25 166 LYS A CA 1
ATOM 1263 C C . LYS A 1 166 ? -4.350 1.175 21.603 1.00 48.25 166 LYS A C 1
ATOM 1265 O O . LYS A 1 166 ? -3.614 1.915 22.248 1.00 48.25 166 LYS A O 1
ATOM 1270 N N . VAL A 1 167 ? -5.677 1.218 21.672 1.00 40.03 167 VAL A N 1
ATOM 1271 C CA . VAL A 1 167 ? -6.437 1.727 22.826 1.00 40.03 167 VAL A CA 1
ATOM 1272 C C . VAL A 1 167 ? -7.600 0.772 23.032 1.00 40.03 167 VAL A C 1
ATOM 1274 O O . VAL A 1 167 ? -8.232 0.429 22.004 1.00 40.03 167 VAL A O 1
#

Foldseek 3Di:
DDPPPCQADPPPRHGQDPVNVVVVVVPPPPPVVVVVVVVVVVVVVLVVLLVLLVVLLVLLQCLQVDAFFVPAGLVNLQVPPPDDDPLSVLLNCLSVLLNVLSNVLSVCSNVVPPLVSQQVSLVVQLVSLVSNCVCCCPPVVTHTDPSSVSSNVSSVVSNVSSVPPPD

Radius of gyration: 27.15 Å; Cα contacts (8 Å, |Δi|>4): 188; chains: 1; bounding box: 74×34×66 Å

Secondary structure (DSSP, 8-state):
---TT--B-TTT-PBPPHHHHHHHHHHS-TTHHHHHHHHHHHHHHHHHHHHHHHHHHHHHHHGGGSEEETTEETTHHHH-TTS-STTHHHHHHHHHHHHHHHHHHHHHHHH-S-GGGHHHHHHHHHHHHHHHHHHIIIII-PPP-HHHHHHHHHHHHHHHHHHHT--

Solvent-accessible surface area (backbone atoms only — not comparable to full-atom values): 8885 Å² total; per-residue (Å²): 133,84,61,100,78,67,53,46,42,90,89,76,66,47,71,56,49,70,66,61,50,52,52,53,61,67,67,47,64,80,64,52,60,61,56,50,49,50,53,49,51,53,50,52,51,50,51,52,54,46,53,54,30,53,50,41,22,49,49,21,55,48,31,30,73,27,39,33,35,80,99,33,27,24,49,47,44,61,72,50,74,85,71,80,52,99,73,35,65,64,54,27,46,36,36,55,51,34,20,51,39,24,45,51,38,28,52,29,64,68,67,61,58,63,58,83,51,29,35,59,36,11,48,52,24,27,50,43,33,49,51,43,54,49,47,33,51,75,75,67,69,46,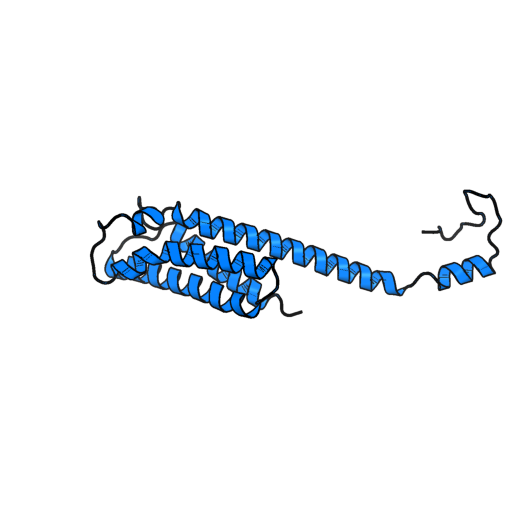68,78,26,68,26,41,54,51,43,29,52,45,10,51,51,37,30,50,58,43,64,70,67,80,121

Nearest PDB structures (foldseek):
  5vot-assembly1_F  TM=5.588E-01  e=1.135E-01  Rattus norvegicus
  5vot-assembly1_G  TM=5.819E-01  e=2.218E-01  Rattus norvegicus
  8imk-assembly1_G  TM=2.175E-01  e=3.072E+00  Anthocerotibacter panamensis

Mean predicted aligned error: 13.93 Å

pLDDT: mean 73.36, std 11.78, range [40.03, 88.06]